Protein AF-A0A376TN51-F1 (afdb_monomer_lite)

pLDDT: mean 82.16, std 13.51, range [38.28, 92.75]

Organism: Escherichia coli (NCBI:txid562)

Foldseek 3Di:
DVLVVVVVVLVVVLVVVLVVLLVVLLVLCVVLVDDSVVVVVDDSVCSLVDDGPDPVSNVVSVVSVVVNVVSVVVSVVVSVVVVVCVVVVVVPPPDPDDDD

Structure (mmCIF, N/CA/C/O backbone):
data_AF-A0A376TN51-F1
#
_entry.id   AF-A0A376TN51-F1
#
loop_
_atom_site.group_PDB
_atom_site.id
_atom_site.type_symbol
_atom_site.label_atom_id
_atom_site.label_alt_id
_atom_site.label_comp_id
_atom_site.label_asym_id
_atom_site.label_entity_id
_atom_site.label_seq_id
_atom_site.pdbx_PDB_ins_code
_atom_site.Cartn_x
_atom_site.Cartn_y
_atom_site.Cartn_z
_atom_site.occupancy
_atom_site.B_iso_or_equiv
_atom_site.auth_seq_id
_atom_site.auth_comp_id
_atom_site.auth_asym_id
_atom_site.auth_atom_id
_atom_site.pdbx_PDB_model_num
ATOM 1 N N . MET A 1 1 ? 8.549 -6.642 -30.353 1.00 58.53 1 MET A N 1
ATOM 2 C CA . MET A 1 1 ? 7.690 -7.340 -29.360 1.00 58.53 1 MET A CA 1
ATOM 3 C C . MET A 1 1 ? 8.297 -7.406 -27.949 1.00 58.53 1 MET A C 1
ATOM 5 O O . MET A 1 1 ? 7.540 -7.479 -26.991 1.00 58.53 1 MET A O 1
ATOM 9 N N . GLN A 1 2 ? 9.621 -7.286 -27.780 1.00 66.56 2 GLN A N 1
ATOM 10 C CA . GLN A 1 2 ? 10.288 -7.444 -26.474 1.00 66.56 2 GLN A CA 1
ATOM 11 C C . GLN A 1 2 ? 10.001 -6.334 -25.444 1.00 66.56 2 GLN A C 1
ATOM 13 O O . GLN A 1 2 ? 9.837 -6.625 -24.265 1.00 66.56 2 GLN A O 1
ATOM 18 N N . LEU A 1 3 ? 9.845 -5.076 -25.875 1.00 70.25 3 LEU A N 1
ATOM 19 C CA . LEU A 1 3 ? 9.518 -3.947 -24.985 1.00 70.25 3 LEU A CA 1
ATOM 20 C C . LEU A 1 3 ? 8.155 -4.098 -24.293 1.00 70.25 3 LEU A C 1
ATOM 22 O O . LEU A 1 3 ? 8.018 -3.785 -23.112 1.00 70.25 3 LEU A O 1
ATOM 26 N N . LYS A 1 4 ? 7.151 -4.606 -25.021 1.00 75.06 4 LYS A N 1
ATOM 27 C CA . LYS A 1 4 ? 5.818 -4.877 -24.464 1.00 75.06 4 LYS A CA 1
ATOM 28 C C . LYS A 1 4 ? 5.869 -6.020 -23.452 1.00 75.06 4 LYS A C 1
ATOM 30 O O . LYS A 1 4 ? 5.279 -5.886 -22.388 1.00 75.06 4 LYS A O 1
ATOM 35 N N . GLN A 1 5 ? 6.613 -7.086 -23.753 1.00 79.44 5 GLN A N 1
ATOM 36 C CA . GLN A 1 5 ? 6.759 -8.225 -22.846 1.00 79.44 5 GLN A CA 1
ATOM 37 C C . GLN A 1 5 ? 7.483 -7.825 -21.557 1.00 79.44 5 GLN A C 1
ATOM 39 O O . GLN A 1 5 ? 6.982 -8.090 -20.476 1.00 79.44 5 GLN A O 1
ATOM 44 N N . ALA A 1 6 ? 8.598 -7.096 -21.664 1.00 78.50 6 ALA A N 1
ATOM 45 C CA . ALA A 1 6 ? 9.364 -6.633 -20.510 1.00 78.50 6 ALA A CA 1
ATOM 46 C C . ALA A 1 6 ? 8.571 -5.685 -19.600 1.00 78.50 6 ALA A C 1
ATOM 48 O O . ALA A 1 6 ? 8.733 -5.747 -18.385 1.00 78.50 6 ALA A O 1
ATOM 49 N N . LYS A 1 7 ? 7.725 -4.819 -20.179 1.00 79.75 7 LYS A N 1
ATOM 50 C CA . LYS A 1 7 ? 6.781 -3.996 -19.410 1.00 79.75 7 LYS A CA 1
ATOM 51 C C . LYS A 1 7 ? 5.736 -4.848 -18.698 1.00 79.75 7 LYS A C 1
ATOM 53 O O . LYS A 1 7 ? 5.430 -4.561 -17.551 1.00 79.75 7 LYS A O 1
ATOM 58 N N . LYS A 1 8 ? 5.192 -5.855 -19.383 1.00 85.12 8 LYS A N 1
ATOM 59 C CA . LYS A 1 8 ? 4.150 -6.730 -18.842 1.00 85.12 8 LYS A CA 1
ATOM 60 C C . LYS A 1 8 ? 4.667 -7.537 -17.648 1.00 85.12 8 LYS A C 1
ATOM 62 O O . LYS A 1 8 ? 4.061 -7.474 -16.593 1.00 85.12 8 LYS A O 1
ATOM 67 N N . ASP A 1 9 ? 5.832 -8.162 -17.802 1.00 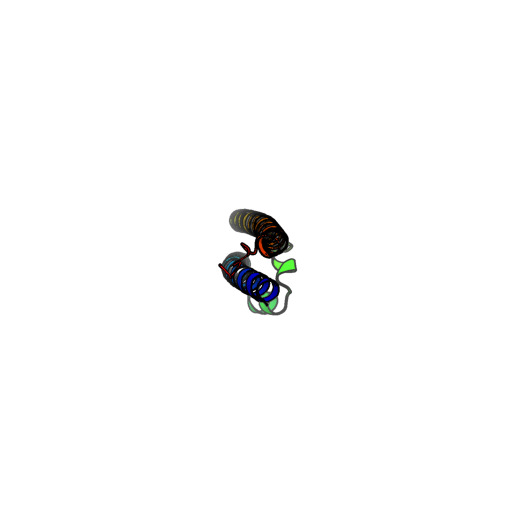86.06 9 ASP A N 1
ATOM 68 C CA . ASP A 1 9 ? 6.519 -8.935 -16.757 1.00 86.06 9 ASP A CA 1
ATOM 69 C C . ASP A 1 9 ? 6.766 -8.089 -15.500 1.00 86.06 9 ASP A C 1
ATOM 71 O O . ASP A 1 9 ? 6.398 -8.461 -14.393 1.00 86.06 9 ASP A O 1
ATOM 75 N N . LEU A 1 10 ? 7.300 -6.881 -15.706 1.00 83.25 10 LEU A N 1
ATOM 76 C CA . LEU A 1 10 ? 7.520 -5.908 -14.645 1.00 83.25 10 LEU A CA 1
ATOM 77 C C . LEU A 1 10 ? 6.196 -5.523 -13.963 1.00 83.25 10 LEU A C 1
ATOM 79 O O . LEU A 1 10 ? 6.093 -5.590 -12.742 1.00 83.25 10 LEU A O 1
ATOM 83 N N . SER A 1 11 ? 5.170 -5.140 -14.725 1.00 85.00 11 SER A N 1
ATOM 84 C CA . SER A 1 11 ? 3.865 -4.811 -14.140 1.00 85.00 11 SER A CA 1
ATOM 85 C C . SER A 1 11 ? 3.263 -5.975 -13.353 1.00 85.00 11 SER A C 1
ATOM 87 O O . SER A 1 11 ? 2.665 -5.730 -12.313 1.00 85.00 11 SER A O 1
ATOM 89 N N . GLU A 1 12 ? 3.436 -7.220 -13.798 1.00 90.19 12 GLU A N 1
ATOM 90 C CA . GLU A 1 12 ? 2.969 -8.399 -13.064 1.00 90.19 12 GLU A CA 1
ATOM 91 C C . GLU A 1 12 ? 3.734 -8.583 -11.742 1.00 90.19 12 GLU A C 1
ATOM 93 O O . GLU A 1 12 ? 3.100 -8.767 -10.703 1.00 90.19 12 GLU A O 1
ATOM 98 N N . GLU A 1 13 ? 5.067 -8.446 -11.741 1.00 87.88 13 GLU A N 1
ATOM 99 C CA . GLU A 1 13 ? 5.870 -8.461 -10.506 1.00 87.88 13 GLU A CA 1
ATOM 100 C C . GLU A 1 13 ? 5.417 -7.379 -9.518 1.00 87.88 13 GLU A C 1
ATOM 102 O O . GLU A 1 13 ? 5.224 -7.661 -8.332 1.00 87.88 13 GLU A O 1
ATOM 107 N N . LEU A 1 14 ? 5.207 -6.154 -10.011 1.00 86.56 14 LEU A N 1
ATOM 108 C CA . LEU A 1 14 ? 4.740 -5.039 -9.194 1.00 86.56 14 LEU A CA 1
ATOM 109 C C . LEU A 1 14 ? 3.365 -5.345 -8.596 1.00 86.56 14 LEU A C 1
ATOM 111 O O . LEU A 1 14 ? 3.207 -5.272 -7.384 1.00 86.56 14 LEU A O 1
ATOM 115 N N . GLN A 1 15 ? 2.399 -5.782 -9.409 1.00 88.75 15 GLN A N 1
ATOM 116 C CA . GLN A 1 15 ? 1.052 -6.099 -8.932 1.00 88.75 15 GLN A CA 1
ATOM 117 C C . GLN A 1 15 ? 1.043 -7.187 -7.852 1.00 88.75 15 GLN A C 1
ATOM 119 O O . GLN A 1 15 ? 0.237 -7.111 -6.922 1.00 88.75 15 GLN A O 1
ATOM 124 N N . ILE A 1 16 ? 1.911 -8.197 -7.960 1.00 90.44 16 ILE A N 1
ATOM 125 C CA . ILE A 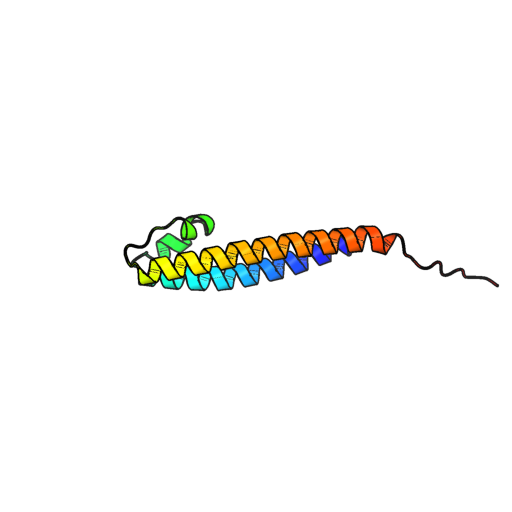1 16 ? 2.036 -9.263 -6.956 1.00 90.44 16 ILE A CA 1
ATOM 1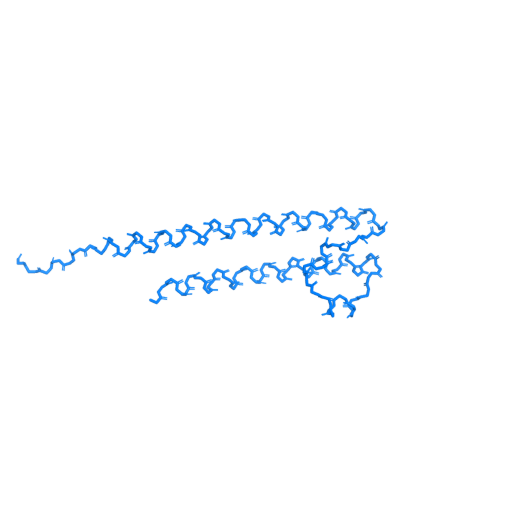26 C C . ILE A 1 16 ? 2.610 -8.702 -5.651 1.00 90.44 16 ILE A C 1
ATOM 128 O O . ILE A 1 16 ? 2.072 -8.975 -4.575 1.00 90.44 16 ILE A O 1
ATOM 132 N N . LEU A 1 17 ? 3.677 -7.904 -5.743 1.00 87.94 17 LEU A N 1
ATOM 133 C CA . LEU A 1 17 ? 4.303 -7.262 -4.587 1.00 87.94 17 LEU A CA 1
ATOM 134 C C . LEU A 1 17 ? 3.330 -6.316 -3.880 1.00 87.94 17 LEU A C 1
ATOM 136 O O . LEU A 1 17 ? 3.130 -6.430 -2.670 1.00 87.94 17 LEU A O 1
ATOM 140 N N . GLU A 1 18 ? 2.656 -5.453 -4.640 1.00 88.94 18 GLU A N 1
ATOM 141 C CA . GLU A 1 18 ? 1.607 -4.570 -4.141 1.00 88.94 18 GLU A CA 1
ATOM 142 C C . GLU A 1 18 ? 0.488 -5.368 -3.473 1.00 88.94 18 GLU A C 1
ATOM 144 O O . GLU A 1 18 ? 0.085 -5.048 -2.360 1.00 88.94 18 GLU A O 1
ATOM 149 N N . ALA A 1 19 ? -0.007 -6.437 -4.105 1.00 89.69 19 ALA A N 1
ATOM 150 C CA . ALA A 1 19 ? -1.064 -7.260 -3.525 1.00 89.69 19 ALA A CA 1
ATOM 151 C C . ALA A 1 19 ? -0.651 -7.861 -2.172 1.00 89.69 19 ALA A C 1
ATOM 153 O O . ALA A 1 19 ? -1.444 -7.835 -1.229 1.00 89.69 19 ALA A O 1
ATOM 154 N N . GLY A 1 20 ? 0.586 -8.352 -2.047 1.00 90.69 20 GLY A N 1
ATOM 155 C CA . GLY A 1 20 ? 1.115 -8.862 -0.781 1.00 90.69 20 GLY A CA 1
ATOM 156 C C . GLY A 1 20 ? 1.221 -7.780 0.296 1.00 90.69 20 GLY A C 1
ATOM 157 O O . GLY A 1 20 ? 0.824 -7.998 1.446 1.00 90.69 20 GLY A O 1
ATOM 158 N N . LEU A 1 21 ? 1.699 -6.596 -0.083 1.00 90.94 21 LEU A N 1
ATOM 159 C CA . LEU A 1 21 ? 1.861 -5.461 0.818 1.00 90.94 21 LEU A CA 1
ATOM 160 C C . LEU A 1 21 ? 0.504 -4.913 1.291 1.00 90.94 21 LEU A C 1
ATOM 162 O O . LEU A 1 21 ? 0.268 -4.795 2.494 1.00 90.94 21 LEU A O 1
ATOM 166 N N . PHE A 1 22 ? -0.442 -4.710 0.371 1.00 90.31 22 PHE A N 1
ATOM 167 C CA . PHE A 1 22 ? -1.816 -4.325 0.694 1.00 90.31 22 PHE A CA 1
ATOM 168 C C . PHE A 1 22 ? -2.531 -5.380 1.538 1.00 90.31 22 PHE A C 1
ATOM 170 O O . PHE A 1 22 ? -3.323 -5.028 2.409 1.00 90.31 22 PHE A O 1
ATOM 177 N N . SER A 1 23 ? -2.229 -6.668 1.362 1.00 91.69 23 SER A N 1
ATOM 178 C CA . SER A 1 23 ? -2.788 -7.712 2.224 1.00 91.69 23 SER A CA 1
ATOM 179 C C . SER A 1 23 ? -2.336 -7.564 3.684 1.00 91.69 23 SER A C 1
ATOM 181 O O . SER A 1 23 ? -3.132 -7.816 4.592 1.00 91.69 23 SER A O 1
ATOM 183 N N . ARG A 1 24 ? -1.095 -7.115 3.931 1.00 91.75 24 ARG A N 1
ATOM 184 C CA . ARG A 1 24 ? -0.612 -6.771 5.282 1.00 91.75 24 ARG A CA 1
ATOM 185 C C . ARG A 1 24 ? -1.244 -5.486 5.800 1.00 91.75 24 ARG A C 1
ATOM 187 O O . ARG A 1 24 ? -1.729 -5.487 6.926 1.00 91.75 24 ARG A O 1
ATOM 194 N N . ILE A 1 25 ? -1.310 -4.441 4.973 1.00 91.50 25 ILE A N 1
ATOM 195 C CA . ILE A 1 25 ? -1.977 -3.175 5.319 1.00 91.50 25 ILE A CA 1
ATOM 196 C C . ILE A 1 25 ? -3.424 -3.440 5.751 1.00 91.50 25 ILE A C 1
ATOM 198 O O . ILE A 1 25 ? -3.854 -2.979 6.803 1.00 91.50 25 ILE A O 1
ATOM 202 N N . ARG A 1 26 ? -4.158 -4.271 5.002 1.00 91.50 26 ARG A N 1
ATOM 203 C CA . ARG A 1 26 ? -5.518 -4.692 5.358 1.00 91.50 26 ARG A CA 1
ATOM 204 C C . ARG A 1 26 ? -5.570 -5.364 6.722 1.00 91.50 26 ARG A C 1
ATOM 206 O O . ARG A 1 26 ? -6.466 -5.064 7.498 1.00 91.50 26 ARG A O 1
ATOM 213 N N . ALA A 1 27 ? -4.644 -6.275 7.017 1.00 91.88 27 ALA A N 1
ATOM 214 C CA . ALA A 1 27 ? -4.610 -6.952 8.311 1.00 91.88 27 ALA A CA 1
ATOM 215 C C . ALA A 1 27 ? -4.384 -5.962 9.466 1.00 91.88 27 ALA A C 1
ATOM 217 O O . ALA A 1 27 ? -5.061 -6.062 10.486 1.00 91.88 27 ALA A O 1
ATOM 218 N N . VAL A 1 28 ? -3.495 -4.981 9.278 1.00 92.06 28 VAL A N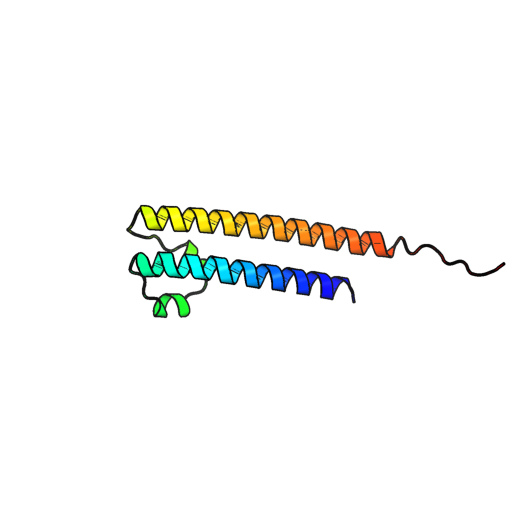 1
ATOM 219 C CA . VAL A 1 28 ? -3.223 -3.909 10.250 1.00 92.06 28 VAL A CA 1
ATOM 220 C C . VAL A 1 28 ? -4.452 -3.018 10.443 1.00 92.06 28 VAL A C 1
ATOM 222 O O . VAL A 1 28 ? -4.865 -2.792 11.577 1.00 92.06 28 VAL A O 1
ATOM 225 N N . LEU A 1 29 ? -5.092 -2.583 9.354 1.00 90.69 29 LEU A N 1
ATOM 226 C CA . LEU A 1 29 ? -6.298 -1.751 9.403 1.00 90.69 29 LEU A CA 1
ATOM 227 C C . LEU A 1 29 ? -7.468 -2.474 10.079 1.00 90.69 29 LEU A C 1
ATOM 229 O O . LEU A 1 29 ? -8.152 -1.895 10.920 1.00 90.69 29 LEU A O 1
ATOM 233 N N . VAL A 1 30 ? -7.679 -3.752 9.755 1.00 91.62 30 VAL A N 1
ATOM 234 C CA . VAL A 1 30 ? -8.730 -4.569 10.378 1.00 91.62 30 VAL A CA 1
ATOM 235 C C . VAL A 1 30 ? -8.453 -4.787 11.863 1.00 91.62 30 VAL A C 1
ATOM 237 O O . VAL A 1 30 ? -9.370 -4.679 12.674 1.00 91.62 30 VAL A O 1
ATOM 240 N N . ALA A 1 31 ? -7.194 -5.024 12.239 1.00 90.25 31 ALA A N 1
ATOM 241 C CA . ALA A 1 31 ? -6.794 -5.103 13.642 1.00 90.25 31 ALA A CA 1
ATOM 242 C C . ALA A 1 31 ? -6.972 -3.763 14.380 1.00 90.25 31 ALA A C 1
ATOM 244 O O . ALA A 1 31 ? -7.299 -3.766 15.562 1.00 90.25 31 ALA A O 1
ATOM 245 N N . GLY A 1 32 ? -6.817 -2.634 13.682 1.00 87.19 32 GLY A N 1
ATOM 246 C CA . GLY A 1 32 ? -7.079 -1.285 14.190 1.00 87.19 32 GLY A CA 1
ATOM 247 C C . GLY A 1 32 ? -8.563 -0.897 14.258 1.00 87.19 32 GLY A C 1
ATOM 248 O O . GLY A 1 32 ? -8.874 0.246 14.578 1.00 87.19 32 GLY A O 1
ATOM 249 N N . GLY A 1 33 ? -9.485 -1.820 13.956 1.00 86.75 33 GLY A N 1
ATOM 250 C CA . GLY A 1 33 ? -10.931 -1.599 14.057 1.00 86.75 33 GLY A CA 1
ATOM 251 C C . GLY A 1 33 ? -11.613 -1.149 12.762 1.00 86.75 33 GLY A C 1
ATOM 252 O O . GLY A 1 33 ? -12.793 -0.800 12.787 1.00 86.75 33 GLY A O 1
ATOM 253 N N . VAL A 1 34 ? -10.916 -1.166 11.621 1.00 88.31 34 VAL A N 1
ATOM 254 C CA . VAL A 1 34 ? -11.521 -0.860 10.317 1.00 88.31 34 VAL A CA 1
ATOM 255 C C . VAL A 1 34 ? -12.232 -2.092 9.751 1.00 88.31 34 VAL A C 1
ATOM 257 O O . VAL A 1 34 ? -11.689 -3.191 9.693 1.00 88.31 34 VAL A O 1
ATOM 260 N N . GLU A 1 35 ? -13.459 -1.921 9.269 1.00 90.12 35 GLU A N 1
ATOM 261 C CA . GLU A 1 35 ? -14.214 -3.026 8.679 1.00 90.12 35 GLU A CA 1
ATOM 262 C C . GLU A 1 35 ? -13.588 -3.501 7.358 1.00 90.12 35 GLU A C 1
ATOM 264 O O . GLU A 1 35 ? -13.465 -2.746 6.389 1.00 90.12 35 GLU A O 1
ATOM 269 N N . ALA A 1 36 ? -13.272 -4.794 7.287 1.00 87.56 36 ALA A N 1
ATOM 270 C CA . ALA A 1 36 ? -12.688 -5.424 6.105 1.00 87.56 36 ALA A CA 1
ATOM 271 C C . ALA A 1 36 ? -13.553 -5.263 4.840 1.00 87.56 36 ALA A C 1
ATOM 273 O O . ALA A 1 36 ? -13.029 -5.139 3.735 1.00 87.56 36 ALA A O 1
ATOM 274 N N . GLU A 1 37 ? -14.875 -5.242 5.010 1.00 88.38 37 GLU A N 1
ATOM 275 C CA . GLU A 1 37 ? -15.846 -5.083 3.926 1.00 88.38 37 GLU A CA 1
ATOM 276 C C . GLU A 1 37 ? -15.922 -3.637 3.404 1.00 88.38 37 GLU A C 1
ATOM 278 O O . GLU A 1 37 ? -16.201 -3.408 2.227 1.00 88.38 37 GLU A O 1
ATOM 283 N N . LYS A 1 38 ? -15.645 -2.644 4.264 1.00 87.12 38 LYS A N 1
ATOM 284 C CA . LYS A 1 38 ? -15.481 -1.246 3.837 1.00 87.12 38 LYS A CA 1
ATOM 285 C C . LYS A 1 38 ? -14.175 -1.051 3.091 1.00 87.12 38 LYS A C 1
ATOM 287 O O . LYS A 1 38 ? -14.163 -0.330 2.101 1.00 87.12 38 LYS A O 1
ATOM 292 N N . LEU A 1 39 ? -13.102 -1.695 3.550 1.00 87.31 39 LEU A N 1
ATOM 293 C CA . LEU A 1 39 ? -11.808 -1.641 2.875 1.00 87.31 39 LEU A CA 1
ATOM 294 C C . LEU A 1 39 ? -11.904 -2.178 1.449 1.00 87.31 39 LEU A C 1
ATOM 296 O O . LEU A 1 39 ? -11.393 -1.535 0.543 1.00 87.31 39 LEU A O 1
ATOM 300 N N . ASP A 1 40 ? -12.622 -3.281 1.232 1.00 86.88 40 ASP A N 1
ATOM 301 C CA . ASP A 1 40 ? -12.808 -3.868 -0.104 1.00 86.88 40 ASP A CA 1
ATOM 302 C C . ASP A 1 40 ? -13.551 -2.930 -1.077 1.00 86.88 40 ASP A C 1
ATOM 304 O O . ASP A 1 40 ? -13.275 -2.900 -2.274 1.00 86.88 40 ASP A O 1
ATOM 308 N N . LYS A 1 41 ? -14.455 -2.096 -0.546 1.00 88.94 41 LYS A N 1
ATOM 309 C CA . LYS A 1 41 ? -15.187 -1.068 -1.306 1.00 88.94 41 LYS A CA 1
ATOM 310 C C . LYS A 1 41 ? -14.365 0.206 -1.533 1.00 88.94 41 LYS A C 1
ATOM 312 O O . LYS A 1 41 ? -14.763 1.046 -2.339 1.00 88.94 41 LYS A O 1
ATOM 317 N N . LEU A 1 42 ? -13.254 0.379 -0.815 1.00 88.75 42 LEU A N 1
ATOM 318 C CA . LEU A 1 42 ? -12.383 1.545 -0.910 1.00 88.75 42 LEU A CA 1
ATOM 319 C C . LEU A 1 42 ? -11.186 1.262 -1.825 1.00 88.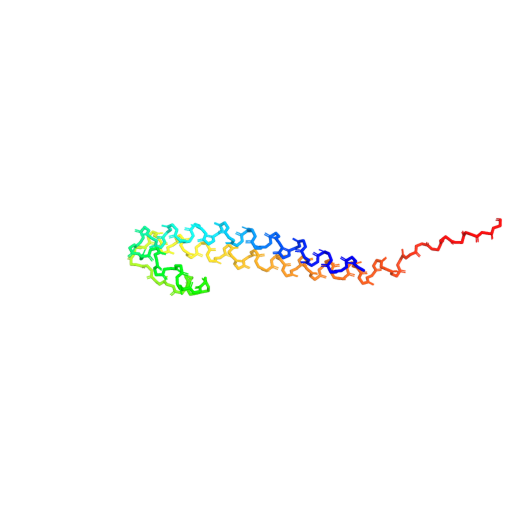75 42 LEU A C 1
ATOM 321 O O . LEU A 1 42 ? -10.614 0.172 -1.787 1.00 88.75 42 LEU A O 1
ATOM 325 N N . PRO A 1 43 ? -10.746 2.255 -2.615 1.00 88.31 43 PRO A N 1
ATOM 326 C CA . PRO A 1 43 ? -9.526 2.120 -3.392 1.00 88.31 43 PRO A CA 1
ATOM 327 C C . PRO A 1 43 ? -8.315 1.981 -2.465 1.00 88.31 43 PRO A C 1
ATOM 329 O O . PRO A 1 43 ? -8.251 2.607 -1.405 1.00 88.31 43 PRO A O 1
ATOM 332 N N . ARG A 1 44 ? -7.339 1.183 -2.903 1.00 84.19 44 ARG A N 1
ATOM 333 C CA . ARG A 1 44 ? -6.106 0.888 -2.163 1.00 84.19 44 ARG A CA 1
ATOM 334 C C . ARG A 1 44 ? -5.310 2.142 -1.799 1.00 84.19 44 ARG A C 1
ATOM 336 O O . ARG A 1 44 ? -4.808 2.215 -0.685 1.00 84.19 44 ARG A O 1
ATOM 343 N N . ASP A 1 45 ? -5.279 3.151 -2.671 1.00 82.88 45 ASP A N 1
ATOM 344 C CA . ASP A 1 45 ? -4.662 4.454 -2.381 1.00 82.88 45 ASP A CA 1
ATOM 345 C C . ASP A 1 45 ? -5.202 5.082 -1.092 1.00 82.88 45 ASP A C 1
ATOM 347 O O . ASP A 1 45 ? -4.436 5.615 -0.295 1.00 82.88 45 ASP A O 1
ATOM 351 N N . ARG A 1 46 ? -6.507 4.935 -0.821 1.00 86.62 46 ARG A N 1
ATOM 352 C CA . ARG A 1 46 ? -7.105 5.477 0.403 1.00 86.62 46 ARG A CA 1
ATOM 353 C C . ARG A 1 46 ? -6.718 4.721 1.658 1.00 86.62 46 ARG A C 1
ATOM 355 O O . ARG A 1 46 ? -6.863 5.281 2.733 1.00 86.62 46 ARG A O 1
ATOM 362 N N . TRP A 1 47 ? -6.265 3.473 1.562 1.00 89.50 47 TRP A N 1
ATOM 363 C CA . TRP A 1 47 ? -5.923 2.680 2.745 1.00 89.50 47 TRP A CA 1
ATOM 364 C C . TRP A 1 47 ? -4.710 3.255 3.478 1.00 89.50 47 TRP A C 1
ATOM 366 O O . TRP A 1 47 ? -4.655 3.186 4.699 1.00 89.50 47 TRP A O 1
ATOM 376 N N . LEU A 1 48 ? -3.779 3.846 2.727 1.00 84.88 48 LEU A N 1
ATOM 377 C CA . LEU A 1 48 ? -2.586 4.517 3.247 1.00 84.88 48 LEU A CA 1
ATOM 378 C C . LEU A 1 48 ? -2.919 5.887 3.865 1.00 84.88 48 LEU A C 1
ATOM 380 O O . LEU A 1 48 ? -2.192 6.366 4.726 1.00 84.88 48 LEU A O 1
ATOM 384 N N . GLU A 1 49 ? -4.033 6.500 3.455 1.00 86.31 49 GLU A N 1
ATOM 385 C CA . GLU A 1 49 ? -4.535 7.764 4.014 1.00 86.31 49 GLU A CA 1
ATOM 386 C C . GLU A 1 49 ? -5.387 7.563 5.283 1.00 86.31 49 GLU A C 1
ATOM 388 O O . GLU A 1 49 ? -5.780 8.534 5.933 1.00 86.31 49 GLU A O 1
ATOM 393 N N . LEU A 1 50 ? -5.718 6.315 5.637 1.00 85.62 50 LEU A N 1
ATOM 394 C CA . LEU A 1 50 ? -6.491 6.019 6.840 1.00 85.62 50 LEU A CA 1
ATOM 395 C C . LEU A 1 50 ? -5.611 6.183 8.080 1.00 85.62 50 LEU A C 1
ATOM 397 O O . LEU A 1 50 ? -4.643 5.457 8.267 1.00 85.62 50 LEU A O 1
ATOM 401 N N . GLY A 1 51 ? -5.996 7.099 8.966 1.00 84.81 51 GLY A N 1
ATOM 402 C CA . GLY A 1 51 ? -5.393 7.208 10.291 1.00 84.81 51 GLY A CA 1
ATOM 403 C C . GLY A 1 51 ? -5.947 6.148 11.237 1.00 84.81 51 GLY A C 1
ATOM 404 O O . GLY A 1 51 ? -7.165 6.056 11.422 1.00 84.81 51 GLY A O 1
ATOM 405 N N . LEU A 1 52 ? -5.059 5.373 11.856 1.00 88.38 52 LEU A N 1
ATOM 406 C CA . LEU A 1 52 ? -5.410 4.462 12.939 1.00 88.38 52 LEU A CA 1
ATOM 407 C C . LEU A 1 52 ? -5.285 5.161 14.292 1.00 88.38 52 LEU A C 1
ATOM 409 O O . LEU A 1 52 ? -4.421 6.004 14.507 1.00 88.38 52 LEU A O 1
ATOM 413 N N . THR A 1 53 ? -6.178 4.807 15.214 1.00 87.50 53 THR A N 1
ATOM 414 C CA . THR A 1 53 ? -6.147 5.315 16.597 1.00 87.50 53 THR A CA 1
ATOM 415 C C . THR A 1 53 ? -5.106 4.601 17.455 1.00 87.50 53 THR A C 1
ATOM 417 O O . THR A 1 53 ? -4.715 5.118 18.496 1.00 87.50 53 THR A O 1
ATOM 420 N N . ASP A 1 54 ? -4.673 3.417 17.026 1.00 90.12 54 ASP A N 1
ATOM 421 C CA . ASP A 1 54 ? -3.658 2.613 17.693 1.00 90.12 54 ASP A CA 1
ATOM 422 C C . ASP A 1 54 ? -2.263 2.985 17.168 1.00 90.12 54 ASP A C 1
ATOM 424 O O . ASP A 1 54 ? -1.989 2.845 15.975 1.00 90.12 54 ASP A O 1
ATOM 428 N N . GLU A 1 55 ? -1.392 3.477 18.052 1.00 90.88 55 GLU A N 1
ATOM 429 C CA . GLU A 1 55 ? -0.055 3.979 17.699 1.00 90.88 55 GLU A CA 1
ATOM 430 C C . GLU A 1 55 ? 0.850 2.882 17.116 1.00 90.88 55 GLU A C 1
ATOM 432 O O . GLU A 1 55 ? 1.588 3.125 16.160 1.00 90.88 55 GLU A O 1
ATOM 437 N N . GLU A 1 56 ? 0.759 1.651 17.631 1.00 91.31 56 GLU A N 1
ATOM 438 C CA . GLU A 1 56 ? 1.546 0.526 17.123 1.00 91.31 56 GLU A CA 1
ATOM 439 C C . GLU A 1 56 ? 1.131 0.199 15.685 1.00 91.31 56 GLU A C 1
ATOM 441 O O . GLU A 1 56 ? 1.979 0.064 14.798 1.00 91.31 56 GLU A O 1
ATOM 446 N N . LYS A 1 57 ? -0.180 0.113 15.431 1.00 90.88 57 LYS A N 1
ATOM 447 C CA . LYS A 1 57 ? -0.706 -0.146 14.085 1.00 90.88 57 LYS A CA 1
ATOM 448 C C . LYS A 1 57 ? -0.430 1.002 13.126 1.00 90.88 57 LYS A C 1
ATOM 450 O O . LYS A 1 57 ? -0.127 0.743 11.963 1.00 90.88 57 LYS A O 1
ATOM 455 N N . GLN A 1 58 ? -0.500 2.242 13.600 1.00 91.19 58 GLN A N 1
ATOM 456 C CA . GLN A 1 58 ? -0.171 3.414 12.798 1.00 91.19 58 GLN A CA 1
ATOM 457 C C . GLN A 1 58 ? 1.295 3.383 12.349 1.00 91.19 58 GLN A C 1
ATOM 459 O O . GLN A 1 58 ? 1.567 3.503 11.158 1.00 91.19 58 GLN A O 1
ATOM 464 N N . ASN A 1 59 ? 2.227 3.088 13.258 1.00 92.75 59 ASN A N 1
ATOM 465 C CA . ASN A 1 59 ? 3.643 2.938 12.915 1.00 92.75 59 ASN A CA 1
ATOM 466 C C . ASN A 1 59 ? 3.869 1.781 11.916 1.00 92.75 59 ASN A C 1
ATOM 468 O O . ASN A 1 59 ? 4.625 1.909 10.953 1.00 92.75 59 ASN A O 1
ATOM 472 N N . GLN A 1 60 ? 3.157 0.657 12.078 1.00 91.50 60 GLN A N 1
ATOM 473 C CA . GLN A 1 60 ? 3.189 -0.430 11.090 1.00 91.50 60 GLN A CA 1
ATOM 474 C C . GLN A 1 60 ? 2.681 0.016 9.712 1.00 91.50 60 GLN A C 1
ATOM 476 O O . GLN A 1 60 ? 3.254 -0.381 8.697 1.00 91.50 60 GLN A O 1
ATOM 481 N N . LEU A 1 61 ? 1.613 0.816 9.663 1.00 91.25 61 LEU A N 1
ATOM 482 C CA . LEU A 1 61 ? 1.062 1.353 8.422 1.00 91.25 61 LEU A CA 1
ATOM 483 C C . LEU A 1 61 ? 2.063 2.284 7.727 1.00 91.25 61 LEU A C 1
ATOM 485 O O . LEU A 1 61 ? 2.286 2.127 6.530 1.00 91.25 61 LEU A O 1
ATOM 489 N N . GLU A 1 62 ? 2.710 3.181 8.473 1.00 91.50 62 GLU A N 1
ATOM 490 C CA . GLU A 1 62 ? 3.749 4.082 7.954 1.00 91.50 62 GLU A CA 1
ATOM 491 C C . GLU A 1 62 ? 4.948 3.311 7.385 1.00 91.50 62 GLU A C 1
ATOM 493 O O . GLU A 1 62 ? 5.378 3.578 6.265 1.00 91.50 62 GLU A O 1
ATOM 498 N N . GLN A 1 63 ? 5.432 2.277 8.081 1.00 92.69 63 GLN A N 1
ATOM 499 C CA . GLN A 1 63 ? 6.513 1.422 7.568 1.00 92.69 63 GLN A CA 1
ATOM 500 C C . GLN A 1 63 ? 6.123 0.648 6.303 1.00 92.69 63 GLN A C 1
ATOM 502 O O . GLN A 1 63 ? 6.963 0.377 5.442 1.00 92.69 63 GLN A O 1
ATOM 507 N N . LEU A 1 64 ? 4.859 0.232 6.188 1.00 91.31 64 LEU A N 1
ATOM 508 C CA . LEU A 1 64 ? 4.355 -0.410 4.973 1.00 91.31 64 LEU A CA 1
ATOM 509 C C . LEU A 1 64 ? 4.227 0.608 3.831 1.00 91.31 64 LEU A C 1
ATOM 511 O O . LEU A 1 64 ? 4.545 0.270 2.694 1.00 91.31 64 LEU A O 1
ATOM 515 N N . ALA A 1 65 ? 3.808 1.839 4.127 1.00 89.94 65 ALA A N 1
ATOM 516 C CA . ALA A 1 65 ? 3.734 2.928 3.158 1.00 89.94 65 ALA A CA 1
ATOM 517 C C . ALA A 1 65 ? 5.121 3.293 2.603 1.00 89.94 65 ALA A C 1
ATOM 519 O O . ALA A 1 65 ? 5.276 3.434 1.393 1.00 89.94 65 ALA A O 1
ATOM 520 N N . GLU A 1 66 ? 6.140 3.367 3.460 1.00 91.88 66 GLU A N 1
ATOM 521 C CA . GLU A 1 66 ? 7.523 3.615 3.038 1.00 91.88 66 GLU A CA 1
ATOM 522 C C . GLU A 1 66 ? 8.046 2.492 2.128 1.00 91.88 66 GLU A C 1
ATOM 524 O O . GLU A 1 66 ? 8.575 2.759 1.049 1.00 91.88 66 GLU A O 1
ATOM 529 N N . GLN A 1 67 ? 7.810 1.228 2.499 1.00 90.81 67 GLN A N 1
ATOM 530 C CA . GLN A 1 67 ? 8.162 0.078 1.657 1.00 90.81 67 GLN A CA 1
ATOM 531 C C . GLN A 1 67 ? 7.457 0.107 0.298 1.00 90.81 67 GLN A C 1
ATOM 533 O O . GLN A 1 67 ? 8.050 -0.272 -0.710 1.00 90.81 67 GLN A O 1
ATOM 538 N N . TYR A 1 68 ? 6.192 0.531 0.257 1.00 90.19 68 TYR A N 1
ATOM 539 C CA . TYR A 1 68 ? 5.460 0.696 -0.996 1.00 90.19 68 TYR A CA 1
ATOM 540 C C . TYR A 1 68 ? 6.125 1.734 -1.902 1.00 90.19 68 TYR A C 1
ATOM 542 O O . TYR A 1 68 ? 6.337 1.468 -3.086 1.00 90.19 68 TYR A O 1
ATOM 550 N N . ASP A 1 69 ? 6.468 2.896 -1.345 1.00 90.00 69 ASP A N 1
ATOM 551 C CA . ASP A 1 69 ? 7.061 4.000 -2.098 1.00 90.00 69 ASP A CA 1
ATOM 552 C C . ASP A 1 69 ? 8.459 3.633 -2.620 1.00 90.00 69 ASP A C 1
ATOM 554 O O . ASP A 1 69 ? 8.748 3.805 -3.807 1.00 90.00 69 ASP A O 1
ATOM 558 N N . GLU A 1 70 ? 9.289 3.002 -1.781 1.00 91.06 70 GLU A N 1
ATOM 559 C CA . GLU A 1 70 ? 10.604 2.487 -2.178 1.00 91.06 70 GLU A CA 1
ATOM 560 C C . GLU A 1 70 ? 10.486 1.472 -3.323 1.00 91.06 70 GLU A C 1
ATOM 562 O O . GLU A 1 70 ? 11.191 1.562 -4.333 1.00 91.06 70 GLU A O 1
ATOM 567 N N . LEU A 1 71 ? 9.551 0.529 -3.207 1.00 88.19 71 LEU A N 1
ATOM 568 C CA . LEU A 1 71 ? 9.325 -0.501 -4.213 1.00 88.19 71 LEU A CA 1
ATOM 569 C C . LEU A 1 71 ? 8.870 0.109 -5.542 1.00 88.19 71 LEU A C 1
ATOM 571 O O . LEU A 1 71 ? 9.344 -0.299 -6.607 1.00 88.19 71 LEU A O 1
ATOM 575 N N . LYS A 1 72 ? 8.001 1.121 -5.489 1.00 88.00 72 LYS A N 1
ATOM 576 C CA . LYS A 1 72 ? 7.533 1.865 -6.661 1.00 88.00 72 LYS A CA 1
ATOM 577 C C . LYS A 1 72 ? 8.671 2.648 -7.324 1.00 88.00 72 LYS A C 1
ATOM 579 O O . LYS A 1 72 ? 8.814 2.604 -8.546 1.00 88.00 72 LYS A O 1
ATOM 584 N N . HIS A 1 73 ? 9.537 3.278 -6.536 1.00 90.62 73 HIS A N 1
ATOM 585 C CA . HIS A 1 73 ? 10.717 3.977 -7.041 1.00 90.62 73 HIS A CA 1
ATOM 586 C C . HIS A 1 73 ? 11.690 3.005 -7.729 1.00 90.62 73 HIS A C 1
ATOM 588 O O . HIS A 1 73 ? 12.115 3.222 -8.870 1.00 90.62 73 HIS A O 1
ATOM 594 N N . GLU A 1 74 ? 12.025 1.892 -7.076 1.00 88.88 74 GLU A N 1
ATOM 595 C CA . GLU A 1 74 ? 12.903 0.867 -7.646 1.00 88.88 74 GLU A CA 1
ATOM 596 C C . GLU A 1 74 ? 12.305 0.247 -8.916 1.00 88.88 74 GLU A C 1
ATOM 598 O O . GLU A 1 74 ? 13.022 -0.046 -9.882 1.00 88.88 74 GLU A O 1
ATOM 603 N N . PHE A 1 75 ? 10.980 0.113 -8.961 1.00 86.75 75 PHE A N 1
ATOM 604 C CA . PHE A 1 75 ? 10.256 -0.302 -10.150 1.00 86.75 75 PHE A CA 1
ATOM 605 C C . PHE A 1 75 ? 10.423 0.678 -11.316 1.00 86.75 75 PHE A C 1
ATOM 607 O O . PHE A 1 75 ? 10.774 0.259 -12.425 1.00 86.75 75 PHE A O 1
ATOM 614 N N . GLU A 1 76 ? 10.225 1.978 -11.083 1.00 88.19 76 GLU A N 1
ATOM 615 C CA . GLU A 1 76 ? 10.400 3.014 -12.106 1.00 88.19 76 GLU A CA 1
ATOM 616 C C . GLU A 1 76 ? 11.835 3.040 -12.647 1.00 88.19 76 GLU A C 1
ATOM 618 O O . GLU A 1 76 ? 12.034 3.040 -13.868 1.00 88.19 76 GLU A O 1
ATOM 623 N N . LYS A 1 77 ? 12.842 2.933 -11.769 1.00 90.38 77 LYS A N 1
ATOM 624 C CA . LYS A 1 77 ? 14.250 2.798 -12.181 1.00 90.38 77 LYS A CA 1
ATOM 625 C C . LYS A 1 77 ? 14.485 1.563 -13.043 1.00 90.38 77 LYS A C 1
ATOM 627 O O . LYS A 1 77 ? 15.118 1.663 -14.097 1.00 90.38 77 LYS A O 1
ATOM 632 N N . LYS A 1 78 ? 13.992 0.389 -12.627 1.00 86.94 78 LYS A N 1
ATOM 633 C CA . LYS A 1 78 ? 14.130 -0.857 -13.403 1.00 86.94 78 LYS A CA 1
ATOM 634 C C . LYS A 1 78 ? 13.467 -0.736 -14.771 1.00 86.94 78 LYS A C 1
ATOM 636 O O . LYS A 1 78 ? 14.033 -1.198 -15.767 1.00 86.94 78 LYS A O 1
ATOM 641 N N . LEU A 1 79 ? 12.294 -0.113 -14.835 1.00 84.81 79 LEU A N 1
ATOM 642 C CA . LEU A 1 79 ? 11.547 0.085 -16.070 1.00 84.81 79 LEU A CA 1
ATOM 643 C C . LEU A 1 79 ? 12.278 1.039 -17.017 1.00 84.81 79 LEU A C 1
ATOM 645 O O . LEU A 1 79 ? 12.399 0.737 -18.208 1.00 84.81 79 LEU A O 1
ATOM 649 N N . GLU A 1 80 ? 12.823 2.143 -16.505 1.00 87.38 80 GLU A N 1
ATOM 650 C CA . GLU A 1 80 ? 13.633 3.062 -17.303 1.00 87.38 80 GLU A CA 1
ATOM 651 C C . GLU A 1 80 ? 14.926 2.396 -17.793 1.00 87.38 80 GLU A C 1
ATOM 653 O O . GLU A 1 80 ? 15.253 2.477 -18.980 1.00 87.38 80 GLU A O 1
ATOM 658 N N . ALA A 1 81 ? 15.624 1.662 -16.923 1.00 87.19 81 ALA A N 1
ATOM 659 C CA . ALA A 1 81 ? 16.834 0.931 -17.280 1.00 87.19 81 ALA A CA 1
ATOM 660 C C . ALA A 1 81 ? 16.566 -0.135 -18.355 1.00 87.19 81 ALA A C 1
ATOM 662 O O . ALA A 1 81 ? 17.307 -0.211 -19.338 1.00 87.19 81 ALA A O 1
ATOM 663 N N . LYS A 1 82 ? 15.489 -0.930 -18.226 1.00 81.81 82 LYS A N 1
ATOM 664 C CA . LYS A 1 82 ? 15.076 -1.887 -19.270 1.00 81.81 82 LYS A CA 1
ATOM 665 C C . LYS A 1 82 ? 14.723 -1.168 -20.568 1.00 81.81 82 LYS A C 1
ATOM 667 O O . LYS A 1 82 ? 15.143 -1.613 -21.632 1.00 81.81 82 LYS A O 1
ATOM 672 N N . ARG A 1 83 ? 13.989 -0.054 -20.502 1.00 82.12 83 ARG A N 1
ATOM 673 C CA . ARG A 1 83 ? 13.630 0.739 -21.684 1.00 82.12 83 ARG A CA 1
ATOM 674 C C . ARG A 1 83 ? 14.879 1.237 -22.413 1.00 82.12 83 ARG A C 1
ATOM 676 O O . ARG A 1 83 ? 14.987 0.994 -23.608 1.00 82.12 83 ARG A O 1
ATOM 683 N N . ARG A 1 84 ? 15.846 1.833 -21.703 1.00 82.56 84 ARG A N 1
ATOM 684 C CA . ARG A 1 84 ? 17.132 2.271 -22.279 1.00 82.56 84 ARG A CA 1
ATOM 685 C C . ARG A 1 84 ? 17.918 1.106 -22.885 1.00 82.56 84 ARG A C 1
ATOM 687 O O . ARG A 1 84 ? 18.404 1.237 -24.001 1.00 82.56 84 ARG A O 1
ATOM 694 N N . LYS A 1 85 ? 18.000 -0.037 -22.190 1.00 79.38 85 LYS A N 1
ATOM 695 C CA . LYS A 1 85 ? 18.689 -1.241 -22.688 1.00 79.38 85 LYS A CA 1
ATOM 696 C C . LYS A 1 85 ? 18.068 -1.793 -23.966 1.00 79.38 85 LYS A C 1
ATOM 698 O O . LYS A 1 85 ? 18.809 -2.219 -24.835 1.00 79.38 85 LYS A O 1
ATOM 703 N N . ILE A 1 86 ? 16.742 -1.785 -24.098 1.00 72.69 86 ILE A N 1
ATOM 704 C CA . ILE A 1 86 ? 16.086 -2.264 -25.322 1.00 72.69 86 ILE A CA 1
ATOM 705 C C . ILE A 1 86 ? 16.284 -1.257 -26.460 1.00 72.69 86 ILE A C 1
ATOM 707 O O . ILE A 1 86 ? 16.540 -1.664 -27.582 1.00 72.69 86 ILE A O 1
ATOM 711 N N . THR A 1 87 ? 16.230 0.049 -26.177 1.00 69.06 87 THR A N 1
ATOM 712 C CA . THR A 1 87 ? 16.480 1.081 -27.197 1.00 69.06 87 THR A CA 1
ATOM 713 C C . THR A 1 87 ? 17.939 1.110 -27.673 1.00 69.06 87 THR A C 1
ATOM 715 O O . THR A 1 87 ? 18.161 1.360 -28.847 1.00 69.06 87 THR A O 1
ATOM 718 N N . GLN A 1 88 ? 18.923 0.840 -26.805 1.00 64.50 88 GLN A N 1
ATOM 719 C CA . GLN A 1 88 ? 20.346 0.763 -27.191 1.00 64.50 88 GLN A CA 1
ATOM 720 C C . GLN A 1 88 ? 20.782 -0.622 -27.690 1.00 64.50 88 GLN A C 1
ATOM 722 O O . GLN A 1 88 ? 21.691 -0.719 -28.501 1.00 64.50 88 GLN A O 1
ATOM 727 N N . GLY A 1 89 ? 20.171 -1.699 -27.196 1.00 56.69 89 GLY A N 1
ATOM 728 C CA . GLY A 1 89 ? 20.542 -3.072 -27.546 1.00 56.69 89 GLY A CA 1
ATOM 729 C C . GLY A 1 89 ? 20.042 -3.523 -28.919 1.00 56.69 89 GLY A C 1
ATOM 730 O O . GLY A 1 89 ? 20.621 -4.445 -29.480 1.00 56.69 89 GLY A O 1
ATOM 731 N N . ASP A 1 90 ? 19.013 -2.872 -29.469 1.00 54.81 90 ASP A N 1
ATOM 732 C CA . ASP A 1 90 ? 18.548 -3.106 -30.848 1.00 54.81 90 ASP A CA 1
ATOM 733 C C . ASP A 1 90 ? 19.528 -2.521 -31.892 1.00 54.81 90 ASP A C 1
ATOM 735 O O . ASP A 1 90 ? 19.634 -3.042 -32.996 1.00 54.81 90 ASP A O 1
ATOM 739 N N . ASP A 1 91 ? 20.316 -1.501 -31.517 1.00 51.81 91 ASP A N 1
ATOM 740 C CA . ASP A 1 91 ? 21.346 -0.869 -32.369 1.00 51.81 91 ASP A CA 1
ATOM 741 C C . ASP A 1 91 ? 22.699 -1.612 -32.343 1.00 51.81 91 ASP A C 1
ATOM 743 O O . ASP A 1 91 ? 23.602 -1.339 -33.126 1.00 51.81 91 ASP A O 1
ATOM 747 N N . LEU A 1 92 ? 22.837 -2.611 -31.467 1.00 50.75 92 LEU A N 1
ATOM 748 C CA . LEU A 1 92 ? 23.969 -3.539 -31.436 1.00 50.75 92 LEU A CA 1
ATOM 749 C C . LEU A 1 92 ? 23.545 -4.913 -31.955 1.00 50.75 92 LEU A C 1
ATOM 751 O O . LEU A 1 92 ? 23.919 -5.934 -31.381 1.00 50.75 92 LEU A O 1
ATOM 755 N N . ALA A 1 93 ? 22.779 -4.964 -33.048 1.00 53.03 93 ALA A N 1
ATOM 756 C CA . ALA A 1 93 ? 22.770 -6.159 -33.879 1.00 53.03 93 ALA A CA 1
ATOM 757 C C . ALA A 1 93 ? 24.211 -6.356 -34.388 1.00 53.03 93 ALA A C 1
ATOM 759 O O . ALA A 1 93 ? 24.664 -5.563 -35.218 1.00 53.03 93 ALA A O 1
ATOM 760 N N . PRO A 1 94 ? 24.979 -7.357 -33.904 1.00 49.91 94 PRO A N 1
ATOM 761 C CA . PRO A 1 94 ? 26.237 -7.674 -34.549 1.00 49.91 94 PRO A CA 1
ATOM 762 C C . PRO A 1 94 ? 25.877 -8.065 -35.976 1.00 49.91 94 PRO A C 1
ATOM 764 O O . PRO A 1 94 ? 25.102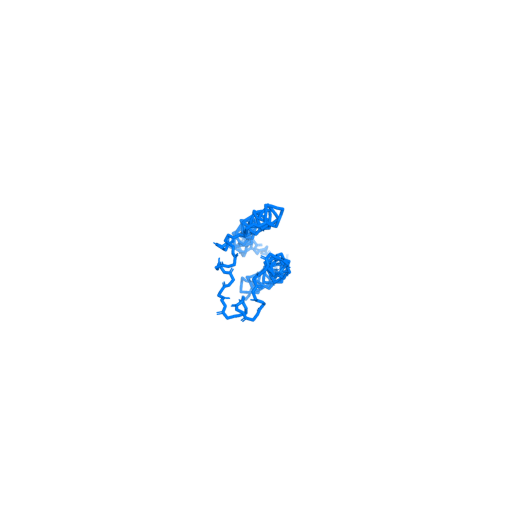 -9.002 -36.192 1.00 49.91 94 PRO A O 1
ATOM 767 N N . GLY A 1 95 ? 26.401 -7.311 -36.939 1.00 47.94 95 GLY A N 1
ATOM 768 C CA . GLY A 1 95 ? 26.355 -7.695 -38.333 1.00 47.94 95 GLY A CA 1
ATOM 769 C C . GLY A 1 95 ? 26.918 -9.104 -38.453 1.00 47.94 95 GLY A C 1
ATOM 770 O O . GLY A 1 95 ? 28.128 -9.302 -38.442 1.00 47.94 95 GLY A O 1
ATOM 771 N N . ARG A 1 96 ? 26.031 -10.092 -38.574 1.00 53.50 96 ARG A N 1
ATOM 772 C CA . ARG A 1 96 ? 26.317 -11.275 -39.372 1.00 53.50 96 ARG A CA 1
ATOM 773 C C . ARG A 1 96 ? 26.342 -10.787 -40.820 1.00 53.50 96 ARG A C 1
ATOM 775 O O . ARG A 1 96 ? 25.334 -10.846 -41.504 1.00 53.50 96 ARG A O 1
ATOM 782 N N . ALA A 1 97 ? 27.468 -10.217 -41.232 1.00 46.22 97 ALA A N 1
ATOM 783 C CA . ALA A 1 97 ? 27.990 -10.508 -42.559 1.00 46.22 97 ALA A CA 1
ATOM 784 C C . ALA A 1 97 ? 28.584 -11.920 -42.395 1.00 46.22 97 ALA A C 1
ATOM 786 O O . ALA A 1 97 ? 29.475 -12.105 -41.573 1.00 46.22 97 ALA A O 1
ATOM 787 N N . GLU A 1 98 ? 28.006 -13.019 -42.875 1.00 54.44 98 GLU A N 1
ATOM 788 C CA . GLU A 1 98 ? 27.554 -13.307 -44.239 1.00 54.44 98 GLU A CA 1
ATOM 789 C C . GLU A 1 98 ? 28.537 -12.799 -45.303 1.00 54.44 98 GLU A C 1
ATOM 791 O O . GLU A 1 98 ? 28.659 -11.601 -45.535 1.00 54.44 98 GLU A O 1
ATOM 796 N N . ASP A 1 99 ? 29.190 -13.791 -45.920 1.00 40.97 99 ASP A N 1
ATOM 797 C CA . ASP A 1 99 ? 29.861 -13.779 -47.223 1.00 40.97 99 ASP A CA 1
ATOM 798 C C . ASP A 1 99 ? 31.306 -13.234 -47.299 1.00 40.97 99 ASP A C 1
ATOM 800 O O . ASP A 1 99 ? 31.539 -12.061 -47.584 1.00 40.97 99 ASP A O 1
ATOM 804 N N . CYS A 1 100 ? 32.299 -14.102 -47.037 1.00 38.28 100 CYS A N 1
ATOM 805 C CA . CYS A 1 100 ? 33.226 -14.673 -48.040 1.00 38.28 100 CYS A CA 1
ATOM 806 C C . CYS A 1 100 ? 34.421 -15.393 -47.378 1.00 38.28 100 CYS A C 1
ATOM 808 O O . CYS A 1 100 ? 34.937 -14.894 -46.352 1.00 38.28 100 CYS A O 1
#

Radius of gyration: 20.66 Å; chains: 1; bounding box: 49×22×66 Å

Secondary structure (DSSP, 8-state):
-HHHHHHHHHHHHHHHHHHHHHHHHHHHHHHTT--HHHHHHS-HHHHHTPPPSSHHHHHHHHHHHHHHHHHHHHHHHHHHHHHHHHHHHSTT--------

Sequence (100 aa):
MQLKQAKKDLSEELQILEAGLFSRIRAVLVAGGVEAEKLDKLPRDRWLELGLTDEEKQNQLEQLAEQYDELKHEFEKKLEAKRRKITQGDDLAPGRAEDC